Protein AF-A0A7X0JB90-F1 (afdb_monomer)

Nearest PDB structures (foldseek):
  6lk8-assembly1_j  TM=4.774E-01  e=1.608E+00  Xenopus laevis
  6lk8-assembly1_J  TM=4.774E-01  e=1.885E+00  Xenopus laevis
  4fhn-assembly2_C  TM=3.050E-01  e=6.898E-01  Schizosaccharomyces pombe 972h-
  8asv-assembly1_B  TM=4.118E-01  e=3.748E+00  Saccharomyces cerevisiae
  5uzw-assembly1_A  TM=4.034E-01  e=4.393E+00  Gypsophila vaccaria

Sequence (153 aa):
MAACRFALAGLAAGSCSGGPMVSLADGQITVSLNPSLSGNDLLVTVRNEHGSSSGKILLINDHIRSNIYQTPNNQLVVIEQGGGDAFFVLPKNEKPRYLPEKETAERETDSDRWQYLGVVKGDVFHTDIPECIALLGEGSSPYRRQYQKRDFC

pLDDT: mean 80.53, std 18.22, range [31.14, 96.56]

Foldseek 3Di:
DDDDDDDDDDDDPDDDPFFAFDQFPVNFKTWTWDQDPVNQWIWIWIWGPQGIDIDIWGDDDDQFKWWWKAAPQQKIWIATALQTIWIWHDDPPHYIHTDDPVNVVPDPQAQVRIDTQFMDGGRDTDRPDDQAHANQPSPDHSHPGVRYDPHDD

Radius of gyration: 17.82 Å; Cα contacts (8 Å, |Δi|>4): 318; chains: 1; bounding box: 74×32×31 Å

Secondary structure (DSSP, 8-state):
-------PPP-----------EE-TTS--EEEEEE-TTSSEEEEEEEETTEEEEEEEE-SSS---EEEEE-TTSEEEEEEGGG-EEEEE--TTS--EEE-TT-TTTS---GGGPEEEEEEETTEEESSSPP-EE-TTS---SS-GGGEESS--

Mean predicted aligned error: 9.35 Å

Solvent-accessible surface area (backbone atoms only — not comparable to full-atom values): 8994 Å² total; per-residue (Å²): 134,88,84,89,80,87,84,79,83,81,87,83,80,76,88,69,92,67,48,33,76,42,63,46,102,82,66,55,38,34,39,28,59,39,76,33,98,82,71,49,31,35,34,39,34,39,33,40,94,67,35,61,29,64,40,64,24,67,52,80,68,90,64,61,44,33,38,35,32,39,37,90,83,43,27,43,37,40,37,35,43,42,43,31,57,39,40,26,44,56,51,92,90,44,42,36,41,55,49,57,80,91,46,54,93,78,50,86,71,68,40,87,69,40,44,80,62,26,32,35,45,68,70,43,75,37,71,83,56,78,84,56,37,21,22,75,77,61,84,66,40,97,52,53,61,91,39,55,29,66,86,65,113

Organism: NCBI:txid869719

Structure (mmCIF, N/CA/C/O backbone):
data_AF-A0A7X0JB90-F1
#
_entry.id   AF-A0A7X0JB90-F1
#
loop_
_atom_site.group_PDB
_atom_site.id
_atom_site.type_symbol
_atom_site.label_atom_id
_atom_site.label_alt_id
_atom_site.label_comp_id
_atom_site.label_asym_id
_atom_site.label_entity_id
_atom_site.label_seq_id
_atom_site.pdbx_PDB_ins_code
_atom_site.Cartn_x
_atom_site.Cartn_y
_atom_site.Cartn_z
_atom_site.occupancy
_atom_site.B_iso_or_equiv
_atom_site.auth_seq_id
_atom_site.auth_comp_id
_atom_site.auth_asym_id
_atom_site.auth_atom_id
_atom_site.pdbx_PDB_model_num
ATOM 1 N N . MET A 1 1 ? -55.906 -4.114 8.327 1.00 36.06 1 MET A N 1
ATOM 2 C CA . MET A 1 1 ? -55.051 -5.141 7.692 1.00 36.06 1 MET A CA 1
ATOM 3 C C . MET A 1 1 ? -54.210 -4.475 6.625 1.00 36.06 1 MET A C 1
ATOM 5 O O . MET A 1 1 ? -54.654 -3.501 6.036 1.00 36.06 1 MET A O 1
ATOM 9 N N . ALA A 1 2 ? -52.985 -4.965 6.485 1.00 38.56 2 ALA A N 1
ATOM 10 C CA . ALA A 1 2 ? -51.888 -4.412 5.710 1.00 38.56 2 ALA A CA 1
ATOM 11 C C . ALA A 1 2 ? -52.160 -4.274 4.203 1.00 38.56 2 ALA A C 1
ATOM 13 O O . ALA A 1 2 ? -52.838 -5.115 3.624 1.00 38.56 2 ALA A O 1
ATOM 14 N N . ALA A 1 3 ? -51.494 -3.303 3.575 1.00 36.34 3 ALA A N 1
ATOM 15 C CA . ALA A 1 3 ? -50.646 -3.557 2.409 1.00 36.34 3 ALA A CA 1
ATOM 16 C C . ALA A 1 3 ? -49.711 -2.359 2.193 1.00 36.34 3 ALA A C 1
ATOM 18 O O . ALA A 1 3 ? -50.079 -1.327 1.643 1.00 36.34 3 ALA A O 1
ATOM 19 N N . CYS A 1 4 ? -48.484 -2.523 2.672 1.00 34.44 4 CYS A N 1
ATOM 20 C CA . CYS A 1 4 ? -47.335 -1.702 2.341 1.00 34.44 4 CYS A CA 1
ATOM 21 C C . CYS A 1 4 ? -46.779 -2.212 1.003 1.00 34.44 4 CYS A C 1
ATOM 23 O O . CYS A 1 4 ? -46.525 -3.412 0.895 1.00 34.44 4 CYS A O 1
ATOM 25 N N . ARG A 1 5 ? -46.563 -1.350 0.004 1.00 39.53 5 ARG A N 1
ATOM 26 C CA . ARG A 1 5 ? -45.578 -1.612 -1.057 1.00 39.53 5 ARG A CA 1
ATOM 27 C C . ARG A 1 5 ? -44.841 -0.325 -1.397 1.00 39.53 5 ARG A C 1
ATOM 29 O O . ARG A 1 5 ? -45.403 0.623 -1.931 1.00 39.53 5 ARG A O 1
ATOM 36 N N . PHE A 1 6 ? -43.575 -0.342 -1.006 1.00 38.97 6 PHE A N 1
ATOM 37 C CA . PHE A 1 6 ? -42.552 0.649 -1.260 1.00 38.97 6 PHE A CA 1
ATOM 38 C C . PHE A 1 6 ? -42.332 0.821 -2.764 1.00 38.97 6 PHE A C 1
ATOM 40 O O . PHE A 1 6 ? -42.059 -0.149 -3.468 1.00 38.97 6 PHE A O 1
ATOM 47 N N . ALA A 1 7 ? -42.386 2.065 -3.227 1.00 42.03 7 ALA A N 1
ATOM 48 C CA . ALA A 1 7 ? -41.669 2.500 -4.412 1.00 42.03 7 ALA A CA 1
ATOM 49 C C . ALA A 1 7 ? -40.460 3.291 -3.903 1.00 42.03 7 ALA A C 1
ATOM 51 O O . ALA A 1 7 ? -40.616 4.434 -3.479 1.00 42.03 7 ALA A O 1
ATOM 52 N N . LEU A 1 8 ? -39.274 2.676 -3.872 1.00 40.38 8 LEU A N 1
ATOM 53 C CA . LEU A 1 8 ? -38.032 3.436 -3.747 1.00 40.38 8 LEU A CA 1
ATOM 54 C C . LEU A 1 8 ? -37.409 3.556 -5.132 1.00 40.38 8 LEU A C 1
ATOM 56 O O . LEU A 1 8 ? -37.120 2.562 -5.796 1.00 40.38 8 LEU A O 1
ATOM 60 N N . ALA A 1 9 ? -37.290 4.811 -5.546 1.00 44.03 9 ALA A N 1
ATOM 61 C CA . ALA A 1 9 ? -36.736 5.258 -6.802 1.00 44.03 9 ALA A CA 1
ATOM 62 C C . ALA A 1 9 ? -35.301 4.755 -6.999 1.00 44.03 9 ALA A C 1
ATOM 64 O O . ALA A 1 9 ? -34.497 4.703 -6.066 1.00 44.03 9 ALA A O 1
ATOM 65 N N . GLY A 1 10 ? -35.013 4.387 -8.244 1.00 35.34 10 GLY A N 1
ATOM 66 C CA . GLY A 1 10 ? -33.708 3.940 -8.686 1.00 35.34 10 GLY A CA 1
ATOM 67 C C . GLY A 1 10 ? -32.667 5.059 -8.716 1.00 35.34 10 GLY A C 1
ATOM 68 O O . GLY A 1 10 ? -32.958 6.200 -9.061 1.00 35.34 10 GLY A O 1
ATOM 69 N N . LEU A 1 11 ? -31.444 4.648 -8.378 1.00 44.41 11 LEU A N 1
ATOM 70 C CA . LEU A 1 11 ? -30.202 4.905 -9.111 1.00 44.41 11 LEU A CA 1
ATOM 71 C C . LEU A 1 11 ? -29.974 6.330 -9.634 1.00 44.41 11 LEU A C 1
ATOM 73 O O . LEU A 1 11 ? -30.329 6.671 -10.758 1.00 44.41 11 LEU A O 1
ATOM 77 N N . ALA A 1 12 ? -29.189 7.083 -8.868 1.00 37.59 12 ALA A N 1
ATOM 78 C CA . ALA A 1 12 ? -28.271 8.077 -9.411 1.00 37.59 12 ALA A CA 1
ATOM 79 C C . ALA A 1 12 ? -27.003 8.117 -8.542 1.00 37.59 12 ALA A C 1
ATOM 81 O O . ALA A 1 12 ? -26.771 9.058 -7.788 1.00 37.59 12 ALA A O 1
ATOM 82 N N . ALA A 1 13 ? -26.187 7.060 -8.608 1.00 40.31 13 ALA A N 1
ATOM 83 C CA . ALA A 1 13 ? -24.807 7.139 -8.145 1.00 40.31 13 ALA A CA 1
ATOM 84 C C . ALA A 1 13 ? -23.985 7.751 -9.283 1.00 40.31 13 ALA A C 1
ATOM 86 O O . ALA A 1 13 ? -23.753 7.115 -10.312 1.00 40.31 13 ALA A O 1
ATOM 87 N N . GLY A 1 14 ? -23.627 9.023 -9.113 1.00 31.14 14 GLY A N 1
ATOM 88 C CA . GLY A 1 14 ? -22.748 9.746 -10.016 1.00 31.14 14 GLY A CA 1
ATOM 89 C C . GLY A 1 14 ? -21.433 8.996 -10.206 1.00 31.14 14 GLY A C 1
ATOM 90 O O . GLY A 1 14 ? -20.781 8.583 -9.248 1.00 31.14 14 GLY A O 1
ATOM 91 N N . SER A 1 15 ? -21.073 8.831 -11.473 1.00 35.91 15 SER A N 1
ATOM 92 C CA . SER A 1 15 ? -19.791 8.323 -11.936 1.00 35.91 15 SER A CA 1
ATOM 93 C C . SER A 1 15 ? -18.679 9.300 -11.546 1.00 35.91 15 SER A C 1
ATOM 95 O O . SER A 1 15 ? -18.323 10.185 -12.319 1.00 35.91 15 SER A O 1
ATOM 97 N N . CYS A 1 16 ? -18.126 9.150 -10.345 1.00 38.69 16 CYS A N 1
ATOM 98 C CA . CYS A 1 16 ? -16.782 9.628 -10.050 1.00 38.69 16 CYS A CA 1
ATOM 99 C C . CYS A 1 16 ? -15.827 8.502 -10.437 1.00 38.69 16 CYS A C 1
ATOM 101 O O . CYS A 1 16 ? -15.909 7.412 -9.874 1.00 38.69 16 CYS A O 1
ATOM 103 N N . SER A 1 17 ? -14.954 8.765 -11.405 1.00 40.62 17 SER A N 1
ATOM 104 C CA . SER A 1 17 ? -13.828 7.917 -11.793 1.00 40.62 17 SER A CA 1
ATOM 105 C C . SER A 1 17 ? -12.902 7.711 -10.589 1.00 40.62 17 SER A C 1
ATOM 107 O O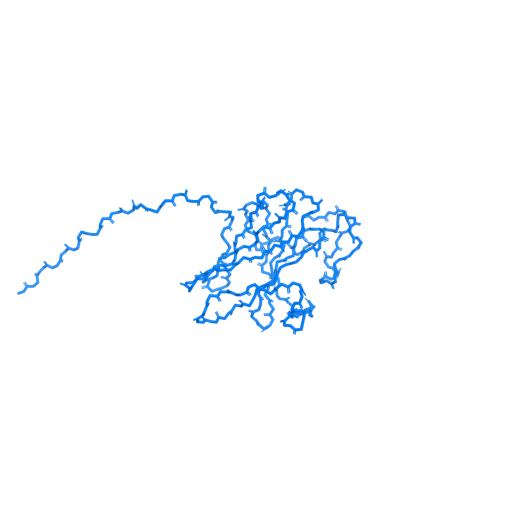 . SER A 1 17 ? -11.959 8.469 -10.377 1.00 40.62 17 SER A O 1
ATOM 109 N N . GLY A 1 18 ? -13.237 6.752 -9.732 1.00 42.84 18 GLY A N 1
ATOM 110 C CA . GLY A 1 18 ? -12.354 6.263 -8.688 1.00 42.84 18 GLY A CA 1
ATOM 111 C C . GLY A 1 18 ? -11.524 5.141 -9.283 1.00 42.84 18 GLY A C 1
ATOM 112 O O . GLY A 1 18 ? -12.102 4.209 -9.838 1.00 42.84 18 GLY A O 1
ATOM 113 N N . GLY A 1 19 ? -10.197 5.241 -9.185 1.00 47.34 19 GLY A N 1
ATOM 114 C CA . GLY A 1 19 ? -9.284 4.143 -9.498 1.00 47.34 19 GLY A CA 1
ATOM 115 C C . GLY A 1 19 ? -9.633 2.848 -8.745 1.00 47.34 19 GLY A C 1
ATOM 116 O O . GLY A 1 19 ? -10.547 2.861 -7.909 1.00 47.34 19 GLY A O 1
ATOM 117 N N . PRO A 1 20 ? -8.907 1.744 -9.003 1.00 55.50 20 PRO A N 1
ATOM 118 C CA . PRO A 1 20 ? -9.226 0.385 -8.546 1.00 55.50 20 PRO A CA 1
ATOM 119 C C . PRO A 1 20 ? -9.770 0.364 -7.128 1.00 55.50 20 PRO A C 1
ATOM 121 O O . PRO A 1 20 ? -9.175 0.980 -6.258 1.00 55.50 20 PRO A O 1
ATOM 124 N N . MET A 1 21 ? -10.876 -0.336 -6.883 1.00 55.53 21 MET A N 1
ATOM 125 C CA . MET A 1 21 ? -11.416 -0.533 -5.539 1.00 55.53 21 MET A CA 1
ATOM 126 C C . MET A 1 21 ? -11.030 -1.924 -5.041 1.00 55.53 21 MET A C 1
ATOM 128 O O . MET A 1 21 ? -11.513 -2.925 -5.562 1.00 55.53 21 MET A O 1
ATOM 132 N N . VAL A 1 22 ? -10.155 -1.988 -4.036 1.00 63.97 22 VAL A N 1
ATOM 133 C CA . VAL A 1 22 ? -9.692 -3.261 -3.459 1.00 63.97 22 VAL A CA 1
ATOM 134 C C . VAL A 1 22 ? -10.407 -3.571 -2.155 1.00 63.97 22 VAL A C 1
ATOM 136 O O . VAL A 1 22 ? -10.115 -2.919 -1.157 1.00 63.97 22 VAL A O 1
ATOM 139 N N . SER A 1 23 ? -11.278 -4.583 -2.150 1.00 61.81 23 SER A N 1
ATOM 140 C CA . SER A 1 23 ? -11.872 -5.137 -0.928 1.00 61.81 23 SER A CA 1
ATOM 141 C C . SER A 1 23 ? -10.880 -6.045 -0.197 1.00 61.81 23 SER A C 1
ATOM 143 O O . SER A 1 23 ? -10.510 -7.097 -0.716 1.00 61.81 23 SER A O 1
ATOM 145 N N . LEU A 1 24 ? -10.448 -5.650 1.003 1.00 67.38 24 LEU A N 1
ATOM 146 C CA . LEU A 1 24 ? -9.623 -6.504 1.875 1.00 67.38 24 LEU A CA 1
ATOM 147 C C . LEU A 1 24 ? -10.461 -7.623 2.514 1.00 67.38 24 LEU A C 1
ATOM 149 O O . LEU A 1 24 ? -11.666 -7.669 2.302 1.00 67.38 24 LEU A O 1
ATOM 153 N N . ALA A 1 25 ? -9.832 -8.543 3.254 1.00 53.09 25 ALA A N 1
ATOM 154 C CA . ALA A 1 25 ? -10.375 -9.850 3.669 1.00 53.09 25 ALA A CA 1
ATOM 155 C C . ALA A 1 25 ? -11.748 -9.860 4.391 1.00 53.09 25 ALA A C 1
ATOM 157 O O . ALA A 1 25 ? -12.338 -10.926 4.554 1.00 53.09 25 ALA A O 1
ATOM 158 N N . ASP A 1 26 ? -12.283 -8.709 4.794 1.00 57.31 26 ASP A N 1
ATOM 159 C CA . ASP A 1 26 ? -13.610 -8.534 5.394 1.00 57.31 26 ASP A CA 1
ATOM 160 C C . ASP A 1 26 ? -14.642 -7.847 4.473 1.00 57.31 26 ASP A C 1
ATOM 162 O O . ASP A 1 26 ? -15.806 -7.707 4.847 1.00 57.31 26 ASP A O 1
ATOM 166 N N . GLY A 1 27 ? -14.239 -7.416 3.276 1.00 61.31 27 GLY A N 1
ATOM 167 C CA . GLY A 1 27 ? -15.057 -6.659 2.329 1.00 61.31 27 GLY A CA 1
ATOM 168 C C . GLY A 1 27 ? -15.328 -5.209 2.739 1.00 61.31 27 GLY A C 1
ATOM 169 O O . GLY A 1 27 ? -16.007 -4.497 2.001 1.00 61.31 27 GLY A O 1
ATOM 170 N N . GLN A 1 28 ? -14.812 -4.755 3.885 1.00 74.00 28 GLN A N 1
ATOM 171 C CA . GLN A 1 28 ? -15.185 -3.474 4.496 1.00 74.00 28 GLN A CA 1
ATOM 172 C C . GLN A 1 28 ? -14.235 -2.338 4.139 1.00 74.00 28 GLN A C 1
ATOM 174 O O . GLN A 1 28 ? -14.598 -1.169 4.266 1.00 74.00 28 GLN A O 1
ATOM 179 N N . ILE A 1 29 ? -13.025 -2.665 3.688 1.00 83.00 29 ILE A N 1
ATOM 180 C CA . ILE A 1 29 ? -12.008 -1.681 3.327 1.00 83.00 29 ILE A CA 1
ATOM 181 C C . ILE A 1 29 ? -11.836 -1.673 1.822 1.00 83.00 29 ILE A C 1
ATOM 183 O O . ILE A 1 29 ? -11.654 -2.722 1.224 1.00 83.00 29 ILE A O 1
ATOM 187 N N . THR A 1 30 ? -11.863 -0.483 1.235 1.00 85.88 30 THR A N 1
ATOM 188 C CA . THR A 1 30 ? -11.568 -0.221 -0.169 1.00 85.88 30 THR A CA 1
ATOM 189 C C . THR A 1 30 ? -10.291 0.601 -0.287 1.00 85.88 30 THR A C 1
ATOM 191 O O . THR A 1 30 ? -10.202 1.679 0.301 1.00 85.88 30 THR A O 1
ATOM 194 N N . VAL A 1 31 ? -9.323 0.134 -1.072 1.00 88.00 31 VAL A N 1
ATOM 195 C CA . VAL A 1 31 ? -8.108 0.895 -1.420 1.00 88.00 31 VAL A CA 1
ATOM 196 C C . VAL A 1 31 ? -8.226 1.382 -2.852 1.00 88.00 31 VAL A C 1
ATOM 198 O O . VAL A 1 31 ? -8.615 0.580 -3.689 1.00 88.00 31 VAL A O 1
ATOM 201 N N . SER A 1 32 ? -7.886 2.644 -3.115 1.00 88.12 32 SER A N 1
ATOM 202 C CA . SER A 1 32 ? -7.804 3.251 -4.446 1.00 88.12 32 SER A CA 1
ATOM 203 C C . SER A 1 32 ? -6.469 3.955 -4.627 1.00 88.12 32 SER A C 1
ATOM 205 O O . SER A 1 32 ? -6.004 4.644 -3.720 1.00 88.12 32 SER A O 1
ATOM 207 N N . LEU A 1 33 ? -5.852 3.776 -5.789 1.00 87.00 33 LEU A N 1
ATOM 208 C CA . LEU A 1 33 ? -4.564 4.361 -6.140 1.00 87.00 33 LEU A CA 1
ATOM 209 C C . LEU A 1 33 ? -4.778 5.211 -7.388 1.00 87.00 33 LEU A C 1
ATOM 211 O O . LEU A 1 33 ? -5.241 4.704 -8.402 1.00 87.00 33 LEU A O 1
ATOM 215 N N . ASN A 1 34 ? -4.510 6.511 -7.288 1.00 85.81 34 ASN A N 1
ATOM 216 C CA . ASN A 1 34 ? -4.710 7.453 -8.386 1.00 85.81 34 ASN A CA 1
ATOM 217 C C . ASN A 1 34 ? -3.477 8.348 -8.515 1.00 85.81 34 ASN A C 1
ATOM 219 O O . ASN A 1 34 ? -2.988 8.830 -7.490 1.00 85.81 34 ASN A O 1
ATOM 223 N N . PRO A 1 35 ? -2.993 8.638 -9.730 1.00 81.81 35 PRO A N 1
ATOM 224 C CA . PRO A 1 35 ? -2.010 9.692 -9.924 1.00 81.81 35 PRO A CA 1
ATOM 225 C C . PRO A 1 35 ? -2.540 11.003 -9.337 1.00 81.81 35 PRO A C 1
ATOM 227 O O . PRO A 1 35 ? -3.703 11.371 -9.525 1.00 81.81 35 PRO A O 1
ATOM 230 N N . SER A 1 36 ? -1.709 11.709 -8.579 1.00 79.88 36 SER A N 1
ATOM 231 C CA . SER A 1 36 ? -2.080 13.018 -8.058 1.00 79.88 36 SER A CA 1
ATOM 232 C C . SER A 1 36 ? -2.031 14.073 -9.168 1.00 79.88 36 SER A C 1
ATOM 234 O O . SER A 1 36 ? -1.390 13.888 -10.200 1.00 79.88 36 SER A O 1
ATOM 236 N N . LEU A 1 37 ? -2.665 15.226 -8.935 1.00 73.25 37 LEU A N 1
ATOM 237 C CA . LEU A 1 37 ? -2.699 16.334 -9.900 1.00 73.25 37 LEU A CA 1
ATOM 238 C C . LEU A 1 37 ? -1.305 16.859 -10.300 1.00 73.25 37 LEU A C 1
ATOM 240 O O . LEU A 1 37 ? -1.190 17.511 -11.332 1.00 73.25 37 LEU A O 1
ATOM 244 N N . SER A 1 38 ? -0.264 16.611 -9.493 1.00 72.62 38 SER A N 1
ATOM 245 C CA . SER A 1 38 ? 1.115 17.005 -9.814 1.00 72.62 38 SER A CA 1
ATOM 246 C C . SER A 1 38 ? 1.814 16.039 -10.776 1.00 72.62 38 SER A C 1
ATOM 248 O O . SER A 1 38 ? 2.870 16.385 -11.292 1.00 72.62 38 SER A O 1
ATOM 250 N N . GLY A 1 39 ? 1.271 14.834 -10.983 1.00 71.50 39 GLY A N 1
ATOM 251 C CA . GLY A 1 39 ? 1.871 13.771 -11.797 1.00 71.50 39 GLY A CA 1
ATOM 252 C C . GLY A 1 39 ? 3.065 13.049 -11.159 1.00 71.50 39 GLY A C 1
ATOM 253 O O . GLY A 1 39 ? 3.430 11.985 -11.635 1.00 71.50 39 GLY A O 1
ATOM 254 N N . ASN A 1 40 ? 3.633 13.579 -10.070 1.00 81.94 40 ASN A N 1
ATOM 255 C CA . ASN A 1 40 ? 4.825 13.015 -9.416 1.00 81.94 40 ASN A CA 1
ATOM 256 C C . ASN A 1 40 ? 4.513 12.239 -8.130 1.00 81.94 40 ASN A C 1
ATOM 258 O O . ASN A 1 40 ? 5.412 11.652 -7.541 1.00 81.94 40 ASN A O 1
ATOM 262 N N . ASP A 1 41 ? 3.254 12.237 -7.686 1.00 86.81 41 ASP A N 1
ATOM 263 C CA . ASP A 1 41 ? 2.834 11.476 -6.508 1.00 86.81 41 ASP A CA 1
ATOM 264 C C . ASP A 1 41 ? 1.679 10.543 -6.858 1.00 86.81 41 ASP A C 1
ATOM 266 O O . ASP A 1 41 ? 0.762 10.937 -7.584 1.00 86.81 41 ASP A O 1
ATOM 270 N N . LEU A 1 42 ? 1.658 9.361 -6.253 1.00 86.62 42 LEU A N 1
ATOM 271 C CA . LEU A 1 42 ? 0.489 8.500 -6.176 1.00 86.62 42 LEU A CA 1
ATOM 272 C C . LEU A 1 42 ? -0.331 8.864 -4.946 1.00 86.62 42 LEU A C 1
ATOM 274 O O . LEU A 1 42 ? 0.153 8.796 -3.817 1.00 86.62 42 LEU A O 1
ATOM 278 N N . LEU A 1 43 ? -1.591 9.217 -5.156 1.00 90.69 43 LEU A N 1
ATOM 279 C CA . LEU A 1 43 ? -2.567 9.367 -4.093 1.00 90.69 43 LEU A CA 1
ATOM 28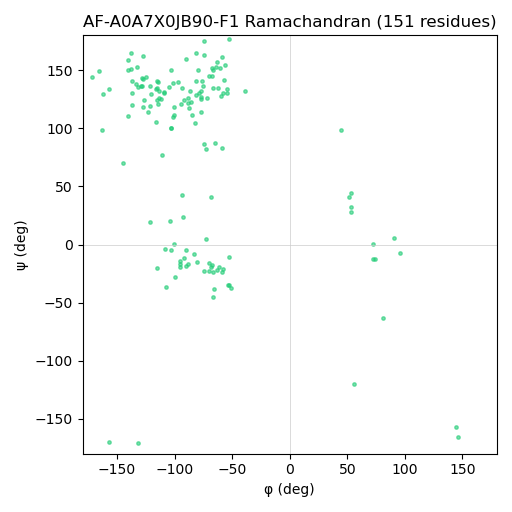0 C C . LEU A 1 43 ? -3.175 7.999 -3.778 1.00 90.69 43 LEU A C 1
ATOM 282 O O . LEU A 1 43 ? -3.939 7.443 -4.567 1.00 90.69 43 LEU A O 1
ATOM 286 N N . VAL A 1 44 ? -2.858 7.482 -2.597 1.00 91.88 44 VAL A N 1
ATOM 287 C CA . VAL A 1 44 ? -3.470 6.273 -2.049 1.00 91.88 44 VAL A CA 1
ATOM 288 C C . VAL A 1 44 ? -4.623 6.696 -1.156 1.00 91.88 44 VAL A C 1
ATOM 290 O O . VAL A 1 44 ? -4.418 7.422 -0.187 1.00 91.88 44 VAL A O 1
ATOM 293 N N . THR A 1 45 ? -5.833 6.246 -1.456 1.00 92.88 45 THR A N 1
ATOM 294 C CA . THR A 1 45 ? -7.034 6.498 -0.660 1.00 92.88 45 THR A CA 1
ATOM 295 C C . THR A 1 45 ? -7.556 5.192 -0.094 1.00 92.88 45 THR A C 1
ATOM 297 O O . THR A 1 45 ? -7.870 4.267 -0.836 1.00 92.88 45 THR A O 1
ATOM 300 N N . VAL A 1 46 ? -7.711 5.141 1.224 1.00 92.25 46 VAL A N 1
ATOM 301 C CA . VAL A 1 46 ? -8.313 4.015 1.937 1.00 92.25 46 VAL A CA 1
ATOM 302 C C . VAL A 1 46 ? -9.669 4.453 2.469 1.00 92.25 46 VAL A C 1
ATOM 304 O O . VAL A 1 46 ? -9.785 5.511 3.090 1.00 92.25 46 VAL A O 1
ATOM 307 N N . ARG A 1 47 ? -10.704 3.653 2.223 1.00 92.44 47 ARG A N 1
ATOM 308 C CA . ARG A 1 47 ? -12.091 3.914 2.617 1.00 92.44 47 ARG A CA 1
ATOM 309 C C . ARG A 1 47 ? -12.667 2.723 3.372 1.00 92.44 47 ARG A C 1
ATOM 311 O O . ARG A 1 47 ? -12.410 1.592 2.993 1.00 92.44 47 ARG A O 1
ATOM 318 N N . ASN A 1 48 ? -13.479 2.991 4.384 1.00 90.56 48 ASN A N 1
ATOM 319 C CA . ASN A 1 48 ? -14.384 2.029 5.009 1.00 90.56 48 ASN A CA 1
ATOM 320 C C . ASN A 1 48 ? -15.790 2.645 5.152 1.00 90.56 48 ASN A C 1
ATOM 322 O O . ASN A 1 48 ? -16.055 3.725 4.615 1.00 90.56 48 ASN A O 1
ATOM 326 N N . GLU A 1 49 ? -16.693 1.982 5.877 1.00 89.38 49 GLU A N 1
ATOM 327 C CA . GLU A 1 49 ? -18.058 2.480 6.110 1.00 89.38 49 GLU A CA 1
ATOM 328 C C . GLU A 1 49 ? -18.122 3.808 6.890 1.00 89.38 49 GLU A C 1
ATOM 330 O O . GLU A 1 49 ? -19.090 4.557 6.767 1.00 89.38 49 GLU A O 1
ATOM 335 N N . HIS A 1 50 ? -17.076 4.142 7.650 1.00 92.94 50 HIS A N 1
ATOM 336 C CA . HIS A 1 50 ? -17.006 5.348 8.477 1.00 92.94 50 HIS A CA 1
ATOM 337 C C . HIS A 1 50 ? -16.373 6.549 7.761 1.00 92.94 50 HIS A C 1
ATOM 339 O O . HIS A 1 50 ? -16.430 7.673 8.266 1.00 92.94 50 HIS A O 1
ATOM 345 N N . GLY A 1 51 ? -15.751 6.345 6.598 1.00 92.94 51 GLY A N 1
ATOM 346 C CA . GLY A 1 51 ? -15.164 7.415 5.796 1.00 92.94 51 GLY A CA 1
ATOM 347 C C . GLY A 1 51 ? -13.886 6.994 5.084 1.00 92.94 51 GLY A C 1
ATOM 348 O O . GLY A 1 51 ? -13.643 5.818 4.836 1.00 92.94 51 GLY A O 1
ATOM 349 N N . SER A 1 52 ? -13.051 7.971 4.728 1.00 94.75 52 SER A N 1
ATOM 350 C CA . SER A 1 52 ? -11.795 7.722 4.018 1.00 94.75 52 SER A CA 1
ATOM 351 C C . SER A 1 52 ? -10.647 8.600 4.500 1.00 94.75 52 SER A C 1
ATOM 353 O O . SER A 1 52 ? -10.860 9.690 5.036 1.00 94.75 52 SER A O 1
ATOM 355 N N . SER A 1 53 ? -9.426 8.144 4.240 1.00 95.81 53 SER A N 1
ATOM 356 C CA . SER A 1 53 ? -8.190 8.905 4.413 1.00 95.81 53 SER A CA 1
ATOM 357 C C . SER A 1 53 ? -7.265 8.670 3.227 1.00 95.81 53 SER A C 1
ATOM 359 O O . SER A 1 53 ? -7.328 7.617 2.593 1.00 95.81 53 SER A O 1
ATOM 361 N N . SER A 1 54 ? -6.429 9.662 2.923 1.00 95.12 54 SER A N 1
ATOM 362 C CA . SER A 1 54 ? -5.515 9.610 1.788 1.00 95.12 54 SER A CA 1
ATOM 363 C C . SER A 1 54 ? -4.088 9.934 2.206 1.00 95.12 54 SER A C 1
ATOM 365 O O . SER A 1 54 ? -3.864 10.814 3.037 1.00 95.12 54 SER A O 1
ATOM 367 N N . GLY A 1 55 ? -3.145 9.238 1.586 1.00 92.06 55 GLY A N 1
ATOM 368 C CA . GLY A 1 55 ? -1.706 9.420 1.712 1.00 92.06 55 GLY A CA 1
ATOM 369 C C . GLY A 1 55 ? -1.068 9.570 0.338 1.00 92.06 55 GLY A C 1
ATOM 370 O O . GLY A 1 55 ? -1.684 9.238 -0.676 1.00 92.06 55 GLY A O 1
ATOM 371 N N . LYS A 1 56 ? 0.155 10.090 0.299 1.00 91.06 56 LYS A N 1
ATOM 372 C CA . LYS A 1 56 ? 0.917 10.254 -0.940 1.00 91.06 56 LYS A CA 1
ATOM 373 C C . LYS A 1 56 ? 2.145 9.359 -0.919 1.00 91.06 56 LYS A C 1
ATOM 375 O O . LYS A 1 56 ? 2.808 9.292 0.110 1.00 91.06 56 LYS A O 1
ATOM 380 N N . ILE A 1 57 ? 2.449 8.746 -2.055 1.00 88.00 57 ILE A N 1
ATOM 381 C CA . ILE A 1 57 ? 3.712 8.053 -2.316 1.00 88.00 57 ILE A CA 1
ATOM 382 C C . ILE A 1 57 ? 4.410 8.790 -3.456 1.00 88.00 57 ILE A C 1
ATOM 384 O O . ILE A 1 57 ? 3.753 9.128 -4.439 1.00 88.00 57 ILE A O 1
ATOM 388 N N . LEU A 1 58 ? 5.707 9.063 -3.322 1.00 82.62 58 LEU A N 1
ATOM 389 C CA . LEU A 1 58 ? 6.497 9.640 -4.409 1.00 82.62 58 LEU A CA 1
ATOM 390 C C . LEU A 1 58 ? 6.617 8.627 -5.546 1.00 82.62 58 LEU A C 1
ATOM 392 O O . LEU A 1 58 ? 6.915 7.461 -5.298 1.00 82.62 58 LEU A O 1
ATOM 396 N N . LEU A 1 59 ? 6.420 9.092 -6.774 1.00 78.00 59 LEU A N 1
ATOM 397 C CA . LEU A 1 59 ? 6.577 8.273 -7.960 1.00 78.00 59 LEU A CA 1
ATOM 398 C C . LEU A 1 59 ? 7.917 8.455 -8.597 1.00 78.00 59 LEU A C 1
ATOM 400 O O . LEU A 1 59 ? 8.412 9.570 -8.758 1.00 78.00 59 LEU A O 1
ATOM 404 N N . ILE A 1 60 ? 8.435 7.325 -9.041 1.00 71.75 60 ILE A N 1
ATOM 405 C CA . ILE A 1 60 ? 9.715 7.289 -9.718 1.00 71.75 60 ILE A CA 1
ATOM 406 C C . ILE A 1 60 ? 9.529 6.850 -11.170 1.00 71.75 60 ILE A C 1
ATOM 408 O O . ILE A 1 60 ? 10.363 7.216 -11.985 1.00 71.75 60 ILE A O 1
ATOM 412 N N . ASN A 1 61 ? 8.409 6.187 -11.522 1.00 67.94 61 ASN A N 1
ATOM 413 C CA . ASN A 1 61 ? 8.026 5.797 -12.891 1.00 67.94 61 ASN A CA 1
ATOM 414 C C . ASN A 1 61 ? 6.492 5.570 -13.042 1.00 67.94 61 ASN A C 1
ATOM 416 O O . ASN A 1 61 ? 5.713 5.879 -12.142 1.00 67.94 61 ASN A O 1
ATOM 420 N N . ASP A 1 62 ? 6.067 5.011 -14.185 1.00 63.75 62 ASP A N 1
ATOM 421 C CA . ASP A 1 62 ? 4.686 4.911 -14.705 1.00 63.75 62 ASP A CA 1
ATOM 422 C C . ASP A 1 62 ? 3.696 3.983 -13.943 1.00 63.75 62 ASP A C 1
ATOM 424 O O . ASP A 1 62 ? 2.880 3.300 -14.562 1.00 63.75 62 ASP A O 1
ATOM 428 N N . HIS A 1 63 ? 3.696 3.960 -12.604 1.00 64.62 63 HIS A N 1
ATOM 429 C CA . HIS A 1 63 ? 2.621 3.360 -11.782 1.00 64.62 63 HIS A CA 1
ATOM 430 C C . HIS A 1 63 ? 2.233 1.908 -12.096 1.00 64.62 63 HIS A C 1
ATOM 432 O O . HIS A 1 63 ? 1.071 1.509 -11.968 1.00 64.62 63 HIS A O 1
ATOM 438 N N . ILE A 1 64 ? 3.172 1.076 -12.532 1.00 72.62 64 ILE A N 1
ATOM 439 C CA . ILE A 1 64 ? 2.769 -0.217 -13.090 1.00 72.62 64 ILE A CA 1
ATOM 440 C C . ILE A 1 64 ? 2.336 -1.173 -11.974 1.00 72.62 64 ILE A C 1
ATOM 442 O O . ILE A 1 64 ? 1.581 -2.107 -12.241 1.00 72.62 64 ILE A O 1
ATOM 446 N N . ARG A 1 65 ? 2.780 -0.967 -10.725 1.00 88.19 65 ARG A N 1
ATOM 447 C CA . ARG A 1 65 ? 2.594 -1.959 -9.667 1.00 88.19 65 ARG A CA 1
ATOM 448 C C . ARG A 1 65 ? 2.645 -1.365 -8.255 1.00 88.19 65 ARG A C 1
ATOM 450 O O . ARG A 1 65 ? 3.583 -0.662 -7.902 1.00 88.19 65 ARG A O 1
ATOM 457 N N . SER A 1 66 ? 1.699 -1.730 -7.397 1.00 91.06 66 SER A N 1
ATOM 458 C CA . SER A 1 66 ? 1.754 -1.427 -5.961 1.00 91.06 66 SER A CA 1
ATOM 459 C C . SER A 1 66 ? 1.318 -2.632 -5.138 1.00 91.06 66 SER A C 1
ATOM 461 O O . SER A 1 66 ? 0.203 -3.128 -5.286 1.00 91.06 66 SER A O 1
ATOM 463 N N . ASN A 1 67 ? 2.199 -3.126 -4.275 1.00 93.88 67 ASN A N 1
ATOM 464 C CA . ASN A 1 67 ? 1.898 -4.236 -3.380 1.00 93.88 67 ASN A CA 1
ATOM 465 C C . ASN A 1 67 ? 1.145 -3.731 -2.151 1.00 93.88 67 ASN A C 1
ATOM 467 O O . ASN A 1 67 ? 1.471 -2.676 -1.605 1.00 93.88 67 ASN A O 1
ATOM 471 N N . ILE A 1 68 ? 0.167 -4.510 -1.702 1.00 94.31 68 ILE A N 1
ATOM 472 C CA . ILE A 1 68 ? -0.662 -4.194 -0.543 1.00 94.31 68 ILE A CA 1
ATOM 473 C C . ILE A 1 68 ? -0.408 -5.235 0.543 1.00 94.31 68 ILE A C 1
ATOM 475 O O . ILE A 1 68 ? -0.396 -6.443 0.286 1.00 94.31 68 ILE A O 1
ATOM 479 N N . TYR A 1 69 ? -0.239 -4.753 1.768 1.00 95.19 69 TYR A N 1
ATOM 480 C CA . TYR A 1 69 ? 0.051 -5.562 2.938 1.00 95.19 69 TYR A CA 1
ATOM 481 C C . TYR A 1 69 ? -0.843 -5.186 4.109 1.00 95.19 69 TYR A C 1
ATOM 483 O O . TYR A 1 69 ? -1.238 -4.030 4.257 1.00 95.19 69 TYR A O 1
ATOM 491 N N . GLN A 1 70 ? -1.086 -6.155 4.985 1.00 93.88 70 GLN A N 1
ATOM 492 C CA . GLN A 1 70 ? -1.674 -5.930 6.297 1.00 93.88 70 GLN A CA 1
ATOM 493 C C . GLN A 1 70 ? -0.650 -6.250 7.379 1.00 93.88 70 GLN A C 1
ATOM 495 O O . GLN A 1 70 ? -0.004 -7.300 7.357 1.00 93.88 70 GLN A O 1
ATOM 500 N N . THR A 1 71 ? -0.499 -5.348 8.339 1.00 94.81 71 THR A N 1
ATOM 501 C CA . THR A 1 71 ? 0.375 -5.566 9.492 1.00 94.81 71 THR A CA 1
ATOM 502 C C . THR A 1 71 ? -0.393 -6.234 10.639 1.00 94.81 71 THR A C 1
ATOM 504 O O . THR A 1 71 ? -1.621 -6.112 10.712 1.00 94.81 71 THR A O 1
ATOM 507 N N . PRO A 1 72 ? 0.300 -6.885 11.594 1.00 92.75 72 PRO A N 1
ATOM 508 C CA . PRO A 1 72 ? -0.338 -7.459 12.784 1.00 92.75 72 PRO A CA 1
ATOM 509 C C . PRO A 1 72 ? -1.101 -6.439 13.643 1.00 92.75 72 PRO A C 1
ATOM 511 O O . PRO A 1 72 ? -2.024 -6.807 14.364 1.00 92.75 72 PRO A O 1
ATOM 514 N N . ASN A 1 73 ? -0.732 -5.159 13.548 1.00 92.88 73 ASN A N 1
ATOM 515 C CA . ASN A 1 73 ? -1.342 -4.056 14.290 1.00 92.88 73 ASN A CA 1
ATOM 516 C C . ASN A 1 73 ? -2.476 -3.369 13.507 1.00 92.88 73 ASN A C 1
ATOM 518 O O . ASN A 1 73 ? -2.784 -2.205 13.758 1.00 92.88 73 ASN A O 1
ATOM 522 N N . ASN A 1 74 ? -3.098 -4.076 12.555 1.00 91.50 74 ASN A N 1
ATOM 523 C CA . ASN A 1 74 ? -4.170 -3.561 11.698 1.00 91.50 74 ASN A CA 1
ATOM 524 C C . ASN A 1 74 ? -3.791 -2.259 10.984 1.00 91.50 74 ASN A C 1
ATOM 526 O O . ASN A 1 74 ? -4.579 -1.314 10.913 1.00 91.50 74 ASN A O 1
ATOM 530 N N . GLN A 1 75 ? -2.575 -2.209 10.443 1.00 94.75 75 GLN A N 1
ATOM 531 C CA . GLN A 1 75 ? -2.198 -1.165 9.500 1.00 94.75 75 GLN A CA 1
ATOM 532 C C . GLN A 1 75 ? -2.244 -1.725 8.083 1.00 94.75 75 GLN A C 1
ATOM 534 O O . GLN A 1 75 ? -1.823 -2.856 7.839 1.00 94.75 75 GLN A O 1
ATOM 539 N N . LEU A 1 76 ? -2.759 -0.932 7.152 1.00 94.56 76 LEU A N 1
ATOM 540 C CA . LEU A 1 76 ? -2.582 -1.165 5.732 1.00 94.56 76 LEU A CA 1
ATOM 541 C C . LEU A 1 76 ? -1.279 -0.512 5.29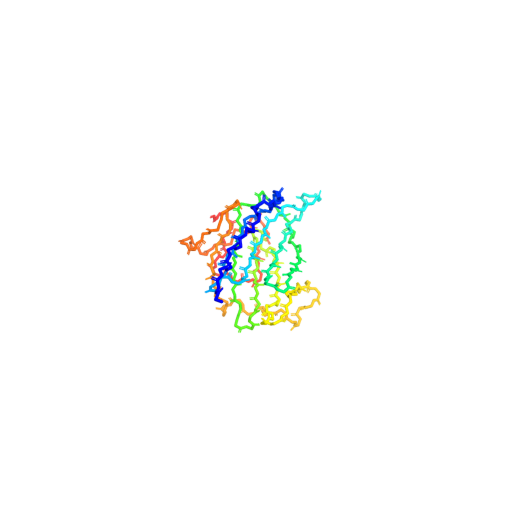6 1.00 94.56 76 LEU A C 1
ATOM 543 O O . LEU A 1 76 ? -1.060 0.668 5.582 1.00 94.56 76 LEU A O 1
ATOM 547 N N . VAL A 1 77 ? -0.463 -1.250 4.559 1.00 95.62 77 VAL A N 1
ATOM 548 C CA . VAL A 1 77 ? 0.741 -0.714 3.932 1.00 95.62 77 VAL A CA 1
ATOM 549 C C . VAL A 1 77 ? 0.635 -0.903 2.431 1.00 95.62 77 VAL A C 1
ATOM 551 O O . VAL A 1 77 ? 0.344 -1.998 1.953 1.00 95.62 77 VAL A O 1
ATOM 554 N N . VAL A 1 78 ? 0.875 0.170 1.690 1.00 94.50 78 VAL A N 1
ATOM 555 C CA . VAL A 1 78 ? 1.023 0.138 0.237 1.00 94.50 78 VAL A CA 1
ATOM 556 C C . VAL A 1 78 ? 2.472 0.450 -0.081 1.00 94.50 78 VAL A C 1
ATOM 558 O O . VAL A 1 78 ? 2.969 1.480 0.364 1.00 94.50 78 VAL A O 1
ATOM 561 N N . ILE A 1 79 ? 3.134 -0.430 -0.831 1.00 93.50 79 ILE A N 1
ATOM 562 C CA . ILE A 1 79 ? 4.485 -0.205 -1.353 1.00 93.50 79 ILE A CA 1
ATOM 563 C C . ILE A 1 79 ? 4.414 -0.135 -2.874 1.00 93.50 79 ILE A C 1
ATOM 565 O O . ILE A 1 79 ? 3.985 -1.088 -3.527 1.00 93.50 79 ILE A O 1
ATOM 569 N N . GLU A 1 80 ? 4.844 0.991 -3.425 1.00 90.62 80 GLU A N 1
ATOM 570 C CA . GLU A 1 80 ? 4.977 1.229 -4.863 1.00 90.62 80 GLU A CA 1
ATOM 571 C C . GLU A 1 80 ? 6.290 0.622 -5.392 1.00 90.62 80 GLU A C 1
ATOM 573 O O . GLU A 1 80 ? 7.198 0.281 -4.622 1.00 90.62 80 GLU A O 1
ATOM 578 N N . GLN A 1 81 ? 6.422 0.476 -6.713 1.00 87.25 81 GLN A N 1
ATOM 579 C CA . GLN A 1 81 ? 7.752 0.305 -7.301 1.00 87.25 81 GLN A CA 1
ATOM 580 C C . GLN A 1 81 ? 8.637 1.517 -6.945 1.00 87.25 81 GLN A C 1
ATOM 582 O O . GLN A 1 81 ? 8.183 2.525 -6.425 1.00 87.25 81 GLN A O 1
ATOM 587 N N . GLY A 1 82 ? 9.954 1.382 -7.047 1.00 85.75 82 GLY A N 1
ATOM 588 C CA . GLY A 1 82 ? 10.884 2.366 -6.479 1.00 85.75 82 GLY A CA 1
ATOM 589 C C . GLY A 1 82 ? 10.967 2.322 -4.946 1.00 85.75 82 GLY A C 1
ATOM 590 O O . GLY A 1 82 ? 11.918 2.830 -4.369 1.00 85.75 82 GLY A O 1
ATOM 591 N N . GLY A 1 83 ? 10.047 1.626 -4.267 1.00 86.56 83 GLY A N 1
ATOM 592 C CA . GLY A 1 83 ? 10.137 1.349 -2.835 1.00 86.56 83 GL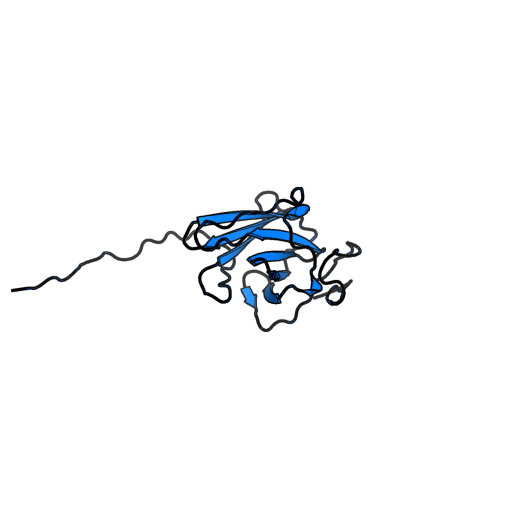Y A CA 1
ATOM 593 C C . GLY A 1 83 ? 9.478 2.384 -1.927 1.00 86.56 83 GLY A C 1
ATOM 594 O O . GLY A 1 83 ? 9.590 2.233 -0.708 1.00 86.56 83 GLY A O 1
ATOM 595 N N . GLY A 1 84 ? 8.791 3.379 -2.497 1.00 89.50 84 GLY A N 1
ATOM 596 C CA . GLY A 1 84 ? 7.984 4.342 -1.753 1.00 89.50 84 GLY A CA 1
ATOM 597 C C . GLY A 1 84 ? 6.775 3.685 -1.085 1.00 89.50 84 GLY A C 1
ATOM 598 O O . GLY A 1 84 ? 6.240 2.688 -1.575 1.00 89.50 84 GLY A O 1
ATOM 599 N N . ASP A 1 85 ? 6.338 4.242 0.043 1.00 92.88 85 ASP A N 1
ATOM 600 C CA . ASP A 1 85 ? 5.351 3.599 0.903 1.00 92.88 85 ASP A CA 1
ATOM 601 C C . ASP A 1 85 ? 4.308 4.554 1.502 1.00 92.88 85 ASP A C 1
ATOM 603 O O . ASP A 1 85 ? 4.580 5.714 1.809 1.00 92.88 85 ASP A O 1
ATOM 607 N N . ALA A 1 86 ? 3.106 4.031 1.744 1.00 94.50 86 ALA A N 1
ATOM 608 C CA . ALA A 1 86 ? 2.062 4.700 2.515 1.00 94.50 86 ALA A CA 1
ATOM 609 C C . ALA A 1 86 ? 1.467 3.755 3.559 1.00 94.50 86 ALA A C 1
ATOM 611 O O . ALA A 1 86 ? 1.142 2.606 3.261 1.00 94.50 86 ALA A O 1
ATOM 612 N N . PHE A 1 87 ? 1.293 4.268 4.777 1.00 96.25 87 PHE A N 1
ATOM 613 C CA . PHE A 1 87 ? 0.759 3.527 5.915 1.00 96.25 87 PHE A CA 1
ATOM 614 C C . PHE A 1 87 ? -0.580 4.112 6.353 1.00 96.25 87 PHE A C 1
ATOM 616 O O . PHE A 1 87 ? -0.752 5.330 6.404 1.00 96.25 87 PHE A O 1
ATOM 623 N N . PHE A 1 88 ? -1.518 3.245 6.722 1.00 96.19 88 PHE A N 1
ATOM 624 C CA . PHE A 1 88 ? -2.819 3.642 7.247 1.00 96.19 88 PHE A CA 1
ATOM 625 C C . PHE A 1 88 ? -3.189 2.777 8.439 1.00 96.19 88 PHE A C 1
ATOM 627 O O . PHE A 1 88 ? -3.175 1.558 8.333 1.00 96.19 88 PHE A O 1
ATOM 634 N N . VAL A 1 89 ? -3.596 3.382 9.550 1.00 95.25 89 VAL A N 1
ATOM 635 C CA . VAL A 1 89 ? -4.261 2.647 10.633 1.00 95.25 89 VAL A CA 1
ATOM 636 C C . VAL A 1 89 ? -5.693 2.344 10.210 1.00 95.25 89 VAL A C 1
ATOM 638 O O . VAL A 1 89 ? -6.386 3.221 9.681 1.00 95.25 89 VAL A O 1
ATOM 641 N N . LEU A 1 90 ? -6.134 1.115 10.476 1.00 91.81 90 LEU A N 1
ATOM 642 C CA . LEU A 1 90 ? -7.482 0.626 10.202 1.00 91.81 90 LEU A CA 1
ATOM 643 C C . LEU A 1 90 ? -8.238 0.401 11.525 1.00 91.81 90 LEU A C 1
ATOM 645 O O . LEU A 1 90 ? -8.347 -0.733 12.000 1.00 91.81 90 LEU A O 1
ATOM 649 N N . PRO A 1 91 ? -8.731 1.470 12.175 1.00 90.19 91 PRO A N 1
ATOM 650 C CA . PRO A 1 91 ? -9.551 1.330 13.369 1.00 90.19 91 PRO A CA 1
ATOM 651 C C . PRO A 1 91 ? -10.903 0.692 13.019 1.00 90.19 91 PRO A C 1
ATOM 653 O O . PRO A 1 91 ? -11.477 0.953 11.965 1.00 90.19 91 PRO A O 1
ATOM 656 N N . LYS A 1 92 ? -11.432 -0.128 13.933 1.00 86.69 92 LYS A N 1
ATOM 657 C CA . LYS A 1 92 ? -12.650 -0.919 13.691 1.00 86.69 92 LYS A CA 1
ATOM 658 C C . LYS A 1 92 ? -13.916 -0.073 13.515 1.00 86.69 92 LYS A C 1
ATOM 660 O O . LYS A 1 92 ? -14.753 -0.428 12.705 1.00 86.69 92 LYS A O 1
ATOM 665 N N . ASN A 1 93 ? -14.054 1.009 14.284 1.00 89.75 93 ASN A N 1
ATOM 666 C CA . ASN A 1 93 ? -15.289 1.804 14.365 1.00 89.75 93 ASN A CA 1
ATOM 667 C C . ASN A 1 93 ? -15.073 3.276 13.975 1.00 89.75 93 ASN A C 1
ATOM 669 O O . ASN A 1 93 ? -15.825 4.159 14.384 1.00 89.75 93 ASN A O 1
ATOM 673 N N . GLU A 1 94 ? -13.989 3.562 13.258 1.00 92.31 94 GLU A N 1
ATOM 674 C CA . GLU A 1 94 ? -13.618 4.915 12.855 1.00 92.31 94 GLU A CA 1
ATOM 675 C C . GLU A 1 94 ? -13.126 4.901 11.410 1.00 92.31 94 GLU A C 1
ATOM 677 O O . GLU A 1 94 ? -12.832 3.849 10.837 1.00 92.31 94 GLU A O 1
ATOM 682 N N . LYS A 1 95 ? -13.037 6.079 10.791 1.00 93.38 95 LYS A N 1
ATOM 683 C CA . LYS A 1 95 ? -12.438 6.189 9.459 1.00 93.38 95 LYS A CA 1
ATOM 684 C C . LYS A 1 95 ? -10.946 5.809 9.509 1.00 93.38 95 LYS A C 1
ATOM 686 O O . LYS A 1 95 ? -10.305 6.037 10.538 1.00 93.38 95 LYS A O 1
ATOM 691 N N . PRO A 1 96 ? -10.361 5.315 8.402 1.00 95.06 96 PRO A N 1
ATOM 692 C CA . PRO A 1 96 ? -8.927 5.067 8.325 1.00 95.06 96 PRO A CA 1
ATOM 693 C C . PRO A 1 96 ? -8.133 6.336 8.636 1.00 95.06 96 PRO A C 1
ATOM 695 O O . PRO A 1 96 ? -8.615 7.450 8.405 1.00 95.06 96 PRO A O 1
ATOM 698 N N . ARG A 1 97 ? -6.899 6.183 9.112 1.00 95.81 97 ARG A N 1
ATOM 699 C CA . ARG A 1 97 ? -5.993 7.311 9.367 1.00 95.81 97 ARG A CA 1
ATOM 700 C C . ARG A 1 97 ? -4.660 7.083 8.676 1.00 95.81 97 ARG A C 1
ATOM 702 O O . ARG A 1 97 ? -3.965 6.129 9.002 1.00 95.81 97 ARG A O 1
ATOM 709 N N . TYR A 1 98 ? -4.305 7.966 7.747 1.00 96.56 98 TYR A N 1
ATOM 710 C CA . TYR A 1 98 ? -2.972 8.006 7.154 1.00 96.56 98 TYR A CA 1
ATOM 711 C C . TYR A 1 98 ? -1.905 8.309 8.215 1.00 96.56 98 TYR A C 1
ATOM 713 O O . TYR A 1 98 ? -2.081 9.227 9.018 1.00 96.56 98 TYR A O 1
ATOM 721 N N . LEU A 1 99 ? -0.812 7.548 8.183 1.00 95.25 99 LEU A N 1
ATOM 722 C CA . LEU A 1 99 ? 0.389 7.756 8.985 1.00 95.25 99 LEU A CA 1
ATOM 723 C C . LEU A 1 99 ? 1.477 8.370 8.093 1.00 95.25 99 LEU A C 1
ATOM 725 O O . LEU A 1 99 ? 2.105 7.642 7.315 1.00 95.25 99 LEU A O 1
ATOM 729 N N . PRO A 1 100 ? 1.701 9.694 8.156 1.00 91.06 100 PRO A N 1
ATOM 730 C CA . PRO A 1 100 ? 2.764 10.328 7.394 1.00 91.06 100 PRO A CA 1
ATOM 731 C C . PRO A 1 100 ? 4.135 9.816 7.841 1.00 91.06 100 PRO A C 1
ATOM 733 O O . PRO A 1 100 ? 4.318 9.399 8.980 1.00 91.06 100 PRO A O 1
ATOM 736 N N . GLU A 1 101 ? 5.130 9.927 6.963 1.00 85.81 101 GLU A N 1
ATOM 737 C CA . GLU A 1 101 ? 6.493 9.443 7.218 1.00 85.81 101 GLU A CA 1
ATOM 738 C C . GLU A 1 101 ? 7.091 9.973 8.533 1.00 85.81 101 GLU A C 1
ATOM 740 O O . GLU A 1 101 ? 7.761 9.237 9.245 1.00 85.81 101 GLU A O 1
ATOM 745 N N . LYS A 1 102 ? 6.767 11.215 8.915 1.00 86.19 102 LYS A N 1
ATOM 746 C CA . LYS A 1 102 ? 7.193 11.831 10.185 1.00 86.19 102 LYS A CA 1
ATOM 747 C C . LYS A 1 102 ? 6.688 11.115 11.451 1.00 86.19 102 LYS A C 1
ATOM 749 O O . LYS A 1 102 ? 7.244 11.335 12.520 1.00 86.19 102 LYS A O 1
ATOM 754 N N . GLU A 1 103 ? 5.644 10.293 11.356 1.00 88.12 103 GLU A N 1
ATOM 755 C CA . GLU A 1 103 ? 5.065 9.515 12.464 1.00 88.12 103 GLU A CA 1
ATOM 756 C C . GLU A 1 103 ? 5.679 8.103 12.527 1.00 88.12 103 GLU A C 1
ATOM 758 O O . GLU A 1 103 ? 4.988 7.107 12.729 1.00 88.12 103 GLU A O 1
ATOM 763 N N . THR A 1 104 ? 7.003 7.996 12.355 1.00 82.12 104 THR A N 1
ATOM 764 C CA . THR A 1 104 ? 7.732 6.714 12.283 1.00 82.12 104 THR A CA 1
ATOM 765 C C . THR A 1 104 ? 7.484 5.788 13.470 1.00 82.12 104 THR A C 1
ATOM 767 O O . THR A 1 104 ? 7.418 4.579 13.279 1.00 82.12 104 THR A O 1
ATOM 770 N N . ALA A 1 105 ? 7.313 6.332 14.679 1.00 87.25 105 ALA A N 1
ATOM 771 C CA . ALA A 1 105 ? 7.070 5.547 15.889 1.00 87.25 105 ALA A CA 1
ATOM 772 C C . ALA A 1 105 ? 5.714 4.815 15.890 1.00 87.25 105 ALA A C 1
ATOM 774 O O . ALA A 1 105 ? 5.565 3.822 16.595 1.00 87.25 105 ALA A O 1
ATOM 775 N N . GLU A 1 106 ? 4.734 5.293 15.115 1.00 90.62 106 GLU A N 1
ATOM 776 C CA . GLU A 1 106 ? 3.427 4.639 14.977 1.00 90.62 106 GLU A CA 1
ATOM 777 C C . GLU A 1 106 ? 3.397 3.627 13.826 1.00 90.62 106 GLU A C 1
ATOM 779 O O . GLU A 1 106 ? 2.517 2.768 13.794 1.00 90.62 106 GLU A O 1
ATOM 784 N N . ARG A 1 107 ? 4.335 3.708 12.876 1.00 94.00 107 ARG A N 1
ATOM 785 C CA . ARG A 1 107 ? 4.391 2.816 11.710 1.00 94.00 107 ARG A CA 1
ATOM 786 C C . ARG A 1 107 ? 4.964 1.458 12.118 1.00 94.00 107 ARG A C 1
ATOM 788 O O . ARG A 1 107 ? 6.078 1.370 12.630 1.00 94.00 107 ARG A O 1
ATOM 795 N N . GLU A 1 108 ? 4.235 0.380 11.840 1.00 93.88 108 GLU A N 1
ATOM 796 C CA . GLU A 1 108 ? 4.723 -0.985 12.077 1.00 93.88 108 GLU A CA 1
ATOM 797 C C . GLU A 1 108 ? 5.758 -1.361 11.008 1.00 93.88 108 GLU A C 1
ATOM 799 O O . GLU A 1 108 ? 5.404 -1.932 9.985 1.00 93.88 108 GLU A O 1
ATOM 804 N N . THR A 1 109 ? 7.030 -1.025 11.217 1.00 94.12 109 THR A N 1
ATOM 805 C CA . THR A 1 109 ? 8.090 -1.149 10.196 1.00 94.12 109 THR A CA 1
ATOM 806 C C . THR A 1 109 ? 8.720 -2.543 10.076 1.00 94.12 109 THR A C 1
ATOM 808 O O . THR A 1 109 ? 9.468 -2.788 9.127 1.00 94.12 109 THR A O 1
ATOM 811 N N . ASP A 1 110 ? 8.404 -3.476 10.985 1.00 95.31 110 ASP A N 1
ATOM 812 C CA . ASP A 1 110 ? 8.868 -4.871 10.930 1.00 95.31 110 ASP A CA 1
ATOM 813 C C . ASP A 1 110 ? 8.152 -5.657 9.821 1.00 95.31 110 ASP A C 1
ATOM 815 O O . ASP A 1 110 ? 7.154 -6.357 10.025 1.00 95.31 110 ASP A O 1
ATOM 819 N N . SER A 1 111 ? 8.670 -5.492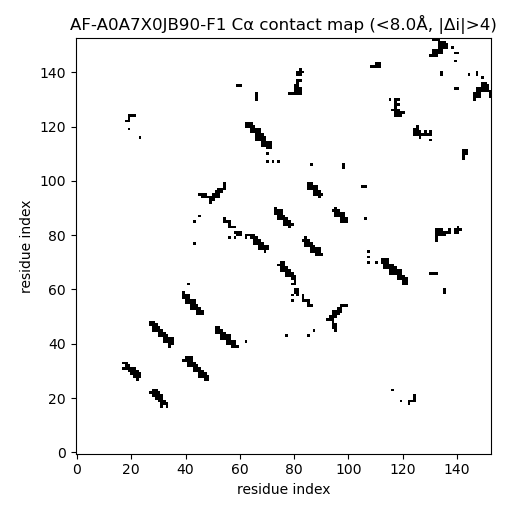 8.6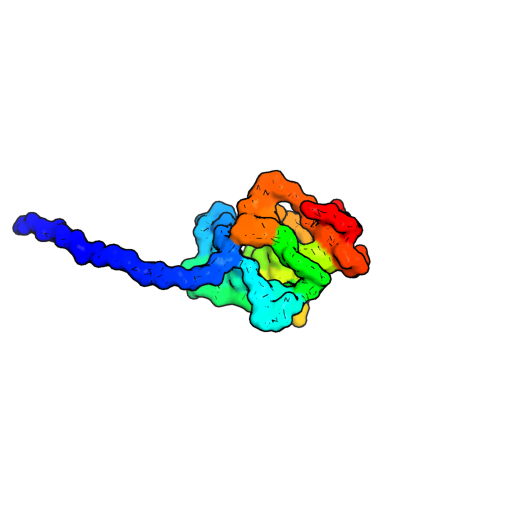06 1.00 95.75 111 SER A N 1
ATOM 820 C CA . SER A 1 111 ? 8.013 -5.961 7.391 1.00 95.75 111 SER A CA 1
ATOM 821 C C . SER A 1 111 ? 7.973 -7.470 7.204 1.00 95.75 111 SER A C 1
ATOM 823 O O . SER A 1 111 ? 7.168 -7.962 6.412 1.00 95.75 111 SER A O 1
ATOM 825 N N . ASP A 1 112 ? 8.780 -8.229 7.939 1.00 94.94 112 ASP A N 1
ATOM 826 C CA . ASP A 1 112 ? 8.796 -9.690 7.827 1.00 94.94 112 ASP A CA 1
ATOM 827 C C . ASP A 1 112 ? 7.513 -10.311 8.396 1.00 94.94 112 ASP A C 1
ATOM 829 O O . ASP A 1 112 ? 7.091 -11.387 7.970 1.00 94.94 112 ASP A O 1
ATOM 833 N N . ARG A 1 113 ? 6.833 -9.589 9.294 1.00 95.50 113 ARG A N 1
ATOM 834 C CA . ARG A 1 113 ? 5.572 -10.005 9.924 1.00 95.50 113 ARG A CA 1
ATOM 835 C C . ARG A 1 113 ? 4.327 -9.579 9.156 1.00 95.50 113 ARG A C 1
ATOM 837 O O . ARG A 1 113 ? 3.216 -9.901 9.574 1.00 95.50 113 ARG A O 1
ATOM 844 N N . TRP A 1 114 ? 4.483 -8.817 8.079 1.00 96.1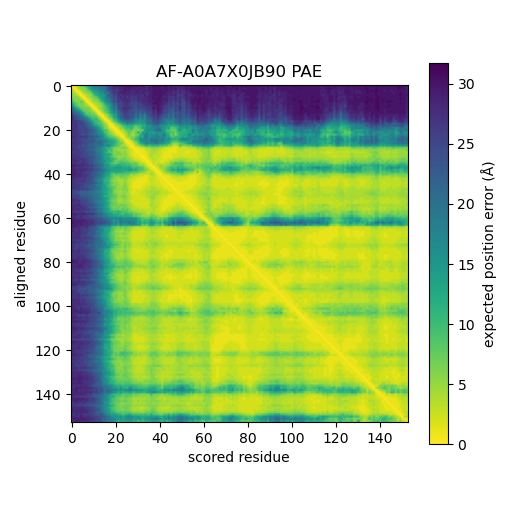2 114 TRP A N 1
ATOM 845 C CA . TRP A 1 114 ? 3.345 -8.353 7.301 1.00 96.12 114 TRP A CA 1
ATOM 846 C C . TRP A 1 114 ? 2.776 -9.473 6.434 1.00 96.12 114 TRP A C 1
ATOM 848 O O . TRP A 1 114 ? 3.509 -10.251 5.816 1.00 96.12 114 TRP A O 1
ATOM 858 N N . GLN A 1 115 ? 1.452 -9.508 6.345 1.00 94.81 115 GLN A N 1
ATOM 859 C CA . GLN A 1 115 ? 0.733 -10.373 5.430 1.00 94.81 115 GLN A CA 1
ATOM 860 C C . GLN A 1 115 ? 0.624 -9.688 4.071 1.00 94.81 115 GLN A C 1
ATOM 862 O O . GLN A 1 115 ? 0.066 -8.598 3.962 1.00 94.81 115 GLN A O 1
ATOM 867 N N . TYR A 1 116 ? 1.124 -10.344 3.028 1.00 94.56 116 TYR A N 1
ATOM 868 C CA . TYR A 1 116 ? 0.883 -9.920 1.656 1.00 94.56 116 TYR A CA 1
ATOM 869 C C . TYR A 1 116 ? -0.572 -10.202 1.272 1.00 94.56 116 TYR A C 1
ATOM 871 O O . TYR A 1 116 ? -1.046 -11.328 1.424 1.00 94.56 116 TYR A O 1
ATOM 879 N N . LEU A 1 117 ? -1.280 -9.175 0.801 1.00 92.19 117 LEU A N 1
ATOM 880 C CA . LEU A 1 117 ? -2.689 -9.281 0.410 1.00 92.19 117 LEU A CA 1
ATOM 881 C C . LEU A 1 117 ? -2.852 -9.416 -1.103 1.00 92.19 117 LEU A C 1
ATOM 883 O O . LEU A 1 117 ? -3.836 -9.986 -1.567 1.00 92.19 117 LEU A O 1
ATOM 887 N N . GLY A 1 118 ? -1.902 -8.878 -1.864 1.00 92.31 118 GLY A N 1
ATOM 888 C CA . GLY A 1 118 ? -1.942 -8.856 -3.317 1.00 92.31 118 GLY A CA 1
ATOM 889 C C . GLY A 1 118 ? -1.293 -7.600 -3.878 1.00 92.31 118 GLY A C 1
ATOM 890 O O . GLY A 1 118 ? -0.580 -6.863 -3.191 1.00 92.31 118 GLY A O 1
ATOM 891 N N . VAL A 1 119 ? -1.548 -7.346 -5.152 1.00 92.06 119 VAL A N 1
ATOM 892 C CA . VAL A 1 119 ? -0.944 -6.249 -5.902 1.00 92.06 119 VAL A CA 1
ATOM 893 C C . VAL A 1 119 ? -1.977 -5.553 -6.761 1.00 92.06 119 VAL A C 1
ATOM 895 O O . VAL A 1 119 ? -2.828 -6.191 -7.374 1.00 92.06 119 VAL A O 1
ATOM 898 N N . VAL A 1 120 ? -1.877 -4.234 -6.831 1.00 88.25 120 VAL A N 1
ATOM 899 C CA . VAL A 1 120 ? -2.554 -3.441 -7.850 1.00 88.25 120 VAL A CA 1
ATOM 900 C C . VAL A 1 120 ? -1.609 -3.273 -9.029 1.00 88.25 120 VAL A C 1
ATOM 902 O O . VAL A 1 120 ? -0.479 -2.824 -8.849 1.00 88.25 120 VAL A O 1
ATOM 905 N N . LYS A 1 121 ? -2.056 -3.669 -10.222 1.00 86.38 121 LYS A N 1
ATOM 906 C CA . LYS A 1 121 ? -1.329 -3.518 -11.484 1.00 86.38 121 LYS A CA 1
ATOM 907 C C . LYS A 1 121 ? -2.200 -2.732 -12.460 1.00 86.38 121 LYS A C 1
ATOM 909 O O . LYS A 1 121 ? -3.263 -3.212 -12.853 1.00 86.38 121 LYS A O 1
ATOM 914 N N . GLY A 1 122 ? -1.766 -1.524 -12.825 1.00 80.00 122 GLY A N 1
ATOM 915 C CA . GLY A 1 122 ? -2.655 -0.549 -13.464 1.00 80.00 122 GLY A CA 1
ATOM 916 C C . GLY A 1 122 ? -3.879 -0.296 -12.578 1.00 80.00 122 GLY A C 1
ATOM 917 O O . GLY A 1 122 ? -3.728 0.051 -11.411 1.00 80.00 122 GLY A O 1
ATOM 918 N N . ASP A 1 123 ? -5.075 -0.572 -13.102 1.00 75.44 123 ASP A N 1
ATOM 919 C CA . ASP A 1 123 ? -6.346 -0.356 -12.397 1.00 75.44 123 ASP A CA 1
ATOM 920 C C . ASP A 1 123 ? -6.998 -1.644 -11.863 1.00 75.44 123 ASP A C 1
ATOM 922 O O . ASP A 1 123 ? -8.208 -1.690 -11.631 1.00 75.44 123 ASP A O 1
ATOM 926 N N . VAL A 1 124 ? -6.227 -2.723 -11.697 1.00 81.62 124 VAL A N 1
ATOM 927 C CA . VAL A 1 124 ? -6.759 -4.038 -11.308 1.00 81.62 124 VAL A CA 1
ATOM 928 C C . VAL A 1 124 ? -6.012 -4.597 -10.105 1.00 81.62 124 VAL A C 1
ATOM 930 O O . VAL A 1 124 ? -4.785 -4.545 -10.043 1.00 81.62 124 VAL A O 1
ATOM 933 N N . PHE A 1 125 ? -6.758 -5.153 -9.149 1.00 86.06 125 PHE A N 1
ATOM 934 C CA . PHE A 1 125 ? -6.198 -5.872 -8.009 1.00 86.06 125 PHE A CA 1
ATOM 935 C C . PHE A 1 125 ? -6.111 -7.371 -8.268 1.00 86.06 125 PHE A C 1
ATOM 937 O O . PHE A 1 125 ? -7.070 -7.993 -8.724 1.00 86.06 125 PHE A O 1
ATOM 944 N N . HIS A 1 126 ? -4.965 -7.939 -7.918 1.00 87.81 126 HIS A N 1
ATOM 945 C CA . HIS A 1 126 ? -4.623 -9.336 -8.112 1.00 87.81 126 HIS A CA 1
ATOM 946 C C . HIS A 1 126 ? -4.170 -9.952 -6.790 1.00 87.81 126 HIS A C 1
ATOM 948 O O . HIS A 1 126 ? -3.226 -9.466 -6.165 1.00 87.81 126 HIS A O 1
ATOM 954 N N . THR A 1 127 ? -4.818 -11.041 -6.384 1.00 89.62 127 THR A N 1
ATOM 955 C CA . THR A 1 127 ? -4.435 -11.844 -5.207 1.00 89.62 127 THR A CA 1
ATOM 956 C C . THR A 1 127 ? -3.556 -13.041 -5.573 1.00 89.62 127 THR A C 1
ATOM 958 O O . THR A 1 127 ? -2.953 -13.660 -4.702 1.00 89.62 127 THR A O 1
ATOM 961 N N . ASP A 1 128 ? -3.488 -13.373 -6.860 1.00 90.50 128 ASP A N 1
ATOM 962 C CA . ASP A 1 128 ? -2.798 -14.529 -7.430 1.00 90.50 128 ASP A CA 1
ATOM 963 C C . ASP A 1 128 ? -1.380 -14.208 -7.924 1.00 90.50 128 ASP A C 1
ATOM 965 O O . ASP A 1 128 ? -0.564 -15.110 -8.119 1.00 90.50 128 ASP A O 1
ATOM 969 N N . ILE A 1 129 ? -1.062 -12.924 -8.106 1.00 92.06 129 ILE A N 1
ATOM 970 C CA . ILE A 1 129 ? 0.277 -12.491 -8.505 1.00 92.06 129 ILE A CA 1
ATOM 971 C C . ILE A 1 129 ? 1.201 -12.518 -7.279 1.00 92.06 129 ILE A C 1
ATOM 973 O O . ILE A 1 129 ? 0.863 -11.941 -6.246 1.00 92.06 129 ILE A O 1
ATOM 977 N N . PRO A 1 130 ? 2.392 -13.137 -7.379 1.00 93.12 130 PRO A N 1
ATOM 978 C CA . PRO A 1 130 ? 3.326 -13.210 -6.266 1.00 93.12 130 PRO A CA 1
ATOM 979 C C . PRO A 1 130 ? 3.890 -11.838 -5.902 1.00 93.12 130 PRO A C 1
ATOM 981 O O . PRO A 1 130 ? 4.064 -10.963 -6.756 1.00 93.12 130 PRO A O 1
ATOM 984 N N . GLU A 1 131 ? 4.251 -11.691 -4.631 1.00 94.06 131 GLU A N 1
ATOM 985 C CA . GLU A 1 131 ? 4.898 -10.499 -4.100 1.00 94.06 131 GLU A CA 1
ATOM 986 C C . GLU A 1 131 ? 6.212 -10.183 -4.826 1.00 94.06 131 GLU A C 1
ATOM 988 O O . GLU A 1 131 ? 7.078 -11.046 -4.991 1.00 94.06 131 GLU A O 1
ATOM 993 N N . CYS A 1 132 ? 6.369 -8.926 -5.246 1.00 91.88 132 CYS A N 1
ATOM 994 C CA . CYS A 1 132 ? 7.573 -8.452 -5.923 1.00 91.88 132 CYS A CA 1
ATOM 995 C C . CYS A 1 132 ? 7.644 -6.920 -5.885 1.00 91.88 132 CYS A C 1
ATOM 997 O O . CYS A 1 132 ? 6.670 -6.260 -6.255 1.00 91.88 132 CYS A O 1
ATOM 999 N N . ILE A 1 133 ? 8.776 -6.355 -5.456 1.00 91.25 133 ILE A N 1
ATOM 1000 C CA . ILE A 1 133 ? 9.010 -4.902 -5.381 1.00 91.25 133 ILE A CA 1
ATOM 1001 C C . ILE A 1 133 ? 10.142 -4.540 -6.346 1.00 91.25 133 ILE A C 1
ATOM 1003 O O . ILE A 1 133 ? 11.306 -4.833 -6.075 1.00 91.25 133 ILE A O 1
ATOM 1007 N N . ALA A 1 134 ? 9.817 -3.921 -7.481 1.00 89.69 134 ALA A N 1
ATOM 1008 C CA . ALA A 1 134 ? 10.833 -3.442 -8.415 1.00 89.69 134 ALA A CA 1
ATOM 1009 C C . ALA A 1 134 ? 11.441 -2.151 -7.860 1.00 89.69 134 ALA A C 1
ATOM 1011 O O . ALA A 1 134 ? 10.699 -1.233 -7.533 1.00 89.69 134 ALA A O 1
ATOM 1012 N N . LEU A 1 135 ? 12.765 -2.080 -7.735 1.00 87.06 135 LEU A N 1
ATOM 1013 C CA . LEU A 1 135 ? 13.454 -0.934 -7.132 1.00 87.06 135 LEU A CA 1
ATOM 1014 C C . LEU A 1 135 ? 13.792 0.176 -8.121 1.00 87.06 135 LEU A C 1
ATOM 1016 O O . LEU A 1 135 ? 14.092 1.277 -7.687 1.00 87.06 135 LEU A O 1
ATOM 1020 N N . LEU A 1 136 ? 13.764 -0.101 -9.426 1.00 83.38 136 LEU A N 1
ATOM 1021 C CA . LEU A 1 136 ? 13.860 0.918 -10.479 1.00 83.38 136 LEU A CA 1
ATOM 1022 C C . LEU A 1 136 ? 15.080 1.859 -10.359 1.00 83.38 136 LEU A C 1
ATOM 1024 O O . LEU A 1 136 ? 15.038 2.992 -10.821 1.00 83.38 136 LEU A O 1
ATOM 1028 N N . GLY A 1 137 ? 16.179 1.386 -9.764 1.00 76.12 137 GLY A N 1
ATOM 1029 C CA . GLY A 1 137 ? 17.401 2.176 -9.564 1.00 76.12 137 GLY A CA 1
ATOM 1030 C C . GLY A 1 137 ? 17.540 2.857 -8.196 1.00 76.12 137 GLY A C 1
ATOM 1031 O O . GLY A 1 137 ? 18.639 3.297 -7.876 1.00 76.12 137 GLY A O 1
ATOM 1032 N N . GLU A 1 138 ? 16.516 2.828 -7.339 1.00 76.62 138 GLU A N 1
ATOM 1033 C CA . GLU A 1 138 ? 16.490 3.476 -6.007 1.00 76.62 138 GLU A CA 1
ATOM 1034 C C . GLU A 1 138 ? 17.349 2.784 -4.933 1.00 76.62 138 GLU A C 1
ATOM 1036 O O . GLU A 1 138 ? 17.349 3.137 -3.754 1.00 76.62 138 GLU A O 1
ATOM 1041 N N . GLY A 1 139 ? 18.102 1.754 -5.316 1.00 74.25 139 GLY A N 1
ATOM 1042 C CA . GLY A 1 139 ? 19.006 1.033 -4.424 1.00 74.25 139 GLY A CA 1
ATOM 1043 C C . GLY A 1 139 ? 18.311 -0.012 -3.550 1.00 74.25 139 GLY A C 1
ATOM 1044 O O . GLY A 1 139 ? 18.633 -1.193 -3.692 1.00 74.25 139 GLY A O 1
ATOM 1045 N N . SER A 1 140 ? 17.391 0.386 -2.662 1.00 73.94 140 SER A N 1
ATOM 1046 C CA . SER A 1 140 ? 16.603 -0.536 -1.819 1.00 73.94 140 SER A CA 1
ATOM 1047 C C . SER A 1 140 ? 15.490 0.156 -1.029 1.00 73.94 140 SER A C 1
ATOM 1049 O O . SER A 1 140 ? 15.716 1.217 -0.455 1.00 73.94 140 SER A O 1
ATOM 1051 N N . SER A 1 141 ? 14.348 -0.517 -0.867 1.00 85.00 141 SER A N 1
ATOM 1052 C CA . SER A 1 141 ? 13.355 -0.177 0.165 1.00 85.00 141 SER A CA 1
ATOM 1053 C C . SER A 1 141 ? 13.806 -0.744 1.525 1.00 85.00 141 SER A C 1
ATOM 1055 O O . SER A 1 141 ? 14.472 -1.786 1.568 1.00 85.00 141 SER A O 1
ATOM 1057 N N . PRO A 1 142 ?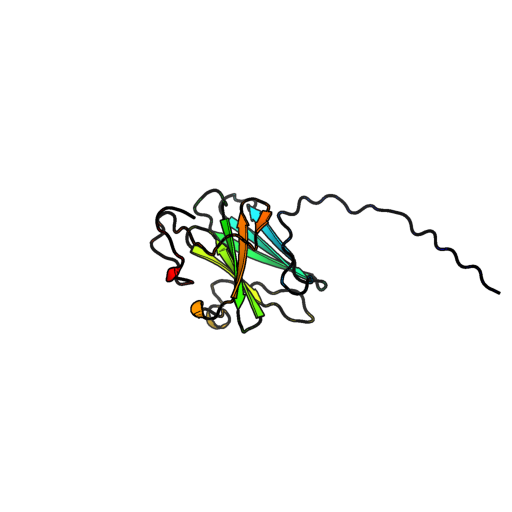 13.471 -0.135 2.674 1.00 89.69 142 PRO A N 1
ATOM 1058 C CA . PRO A 1 142 ? 13.754 -0.760 3.965 1.00 89.69 142 PRO A CA 1
ATOM 1059 C C . PRO A 1 142 ? 12.907 -2.022 4.212 1.00 89.69 142 PRO A C 1
ATOM 1061 O O . PRO A 1 142 ? 13.304 -2.852 5.030 1.00 89.69 142 PRO A O 1
ATOM 1064 N N . TYR A 1 143 ? 11.797 -2.197 3.488 1.00 93.19 143 TYR A N 1
ATOM 1065 C CA . TYR A 1 143 ? 10.789 -3.226 3.742 1.00 93.19 143 TYR A CA 1
ATOM 1066 C C . TYR A 1 143 ? 10.879 -4.410 2.778 1.00 93.19 143 TYR A C 1
ATOM 1068 O O . TYR A 1 143 ? 11.240 -4.251 1.614 1.00 93.19 143 TYR A O 1
ATOM 1076 N N . ARG A 1 144 ? 10.487 -5.605 3.234 1.00 93.69 144 ARG A N 1
ATOM 1077 C CA . ARG A 1 144 ? 10.288 -6.803 2.398 1.00 93.69 144 ARG A CA 1
ATOM 1078 C C . ARG A 1 144 ? 11.503 -7.113 1.509 1.00 93.69 144 ARG A C 1
ATOM 1080 O O . ARG A 1 144 ? 11.362 -7.478 0.343 1.00 93.69 144 ARG A O 1
ATOM 1087 N N . ARG A 1 145 ? 12.719 -6.970 2.058 1.00 92.06 145 ARG A N 1
ATOM 1088 C CA . ARG A 1 145 ? 13.999 -7.006 1.314 1.00 92.06 145 ARG A CA 1
ATOM 1089 C C . ARG A 1 145 ? 14.164 -8.221 0.401 1.00 92.06 145 ARG A C 1
ATOM 1091 O O . ARG A 1 145 ? 14.669 -8.082 -0.706 1.00 92.06 145 ARG A O 1
ATOM 1098 N N . GLN A 1 146 ? 13.700 -9.394 0.828 1.00 91.81 146 GLN A N 1
ATOM 1099 C CA . GLN A 1 146 ? 13.797 -10.629 0.040 1.00 91.81 146 GLN A CA 1
ATOM 1100 C C . GLN A 1 146 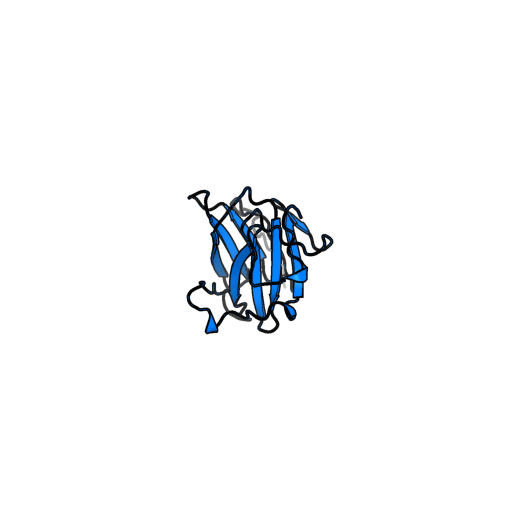? 12.941 -10.637 -1.243 1.00 91.81 146 GLN A C 1
ATOM 1102 O O . GLN A 1 146 ? 13.203 -11.428 -2.149 1.00 91.81 146 GLN A O 1
ATOM 1107 N N . TYR A 1 147 ? 11.951 -9.746 -1.346 1.00 92.94 147 TYR A N 1
ATOM 1108 C CA . TYR A 1 147 ? 11.068 -9.605 -2.509 1.00 92.94 147 TYR A CA 1
ATOM 1109 C C . TYR A 1 147 ? 11.468 -8.447 -3.428 1.00 92.94 147 TYR A C 1
ATOM 1111 O O . TYR A 1 147 ? 10.821 -8.221 -4.453 1.00 92.94 147 TYR A O 1
ATOM 1119 N N . GLN A 1 148 ? 12.535 -7.719 -3.089 1.00 91.81 148 GLN A N 1
ATOM 1120 C CA . GLN A 1 148 ? 13.030 -6.622 -3.907 1.00 91.81 148 GLN A CA 1
ATOM 1121 C C . GLN A 1 148 ? 13.811 -7.146 -5.115 1.00 91.81 148 GLN A C 1
ATOM 1123 O O . GLN A 1 148 ? 14.692 -8.002 -4.995 1.00 91.81 148 GLN A O 1
ATOM 1128 N N . LYS A 1 149 ? 13.496 -6.617 -6.297 1.00 88.94 149 LYS A N 1
ATOM 1129 C CA . LYS A 1 149 ? 14.164 -6.913 -7.568 1.00 88.94 149 LYS A CA 1
ATOM 1130 C C . LYS A 1 149 ? 14.721 -5.619 -8.143 1.00 88.94 149 LYS A C 1
ATOM 1132 O O . LYS A 1 149 ? 14.044 -4.596 -8.128 1.00 88.94 149 LYS A O 1
ATOM 1137 N N . ARG A 1 150 ? 15.954 -5.656 -8.656 1.00 80.00 150 ARG A N 1
ATOM 1138 C CA . ARG A 1 150 ? 16.597 -4.466 -9.238 1.00 80.00 150 ARG A CA 1
ATOM 1139 C C . ARG A 1 150 ? 15.898 -4.006 -10.513 1.00 80.00 150 ARG A C 1
ATOM 1141 O O . ARG A 1 150 ? 15.608 -2.822 -10.634 1.00 80.00 150 ARG A O 1
ATOM 1148 N N . ASP A 1 151 ? 15.577 -4.956 -11.389 1.00 72.62 151 ASP A N 1
ATOM 1149 C CA . ASP A 1 151 ? 15.238 -4.621 -12.772 1.00 72.62 151 ASP A CA 1
ATOM 1150 C C . ASP A 1 151 ? 13.741 -4.766 -13.085 1.00 72.62 151 ASP A C 1
ATOM 1152 O O . ASP A 1 151 ? 13.217 -3.959 -13.844 1.00 72.62 151 ASP A O 1
ATOM 1156 N N . PHE A 1 152 ? 13.028 -5.761 -12.523 1.00 75.19 152 PHE A N 1
ATOM 1157 C CA . PHE A 1 152 ? 11.618 -5.985 -12.887 1.00 75.19 152 PHE A CA 1
ATOM 1158 C C . PHE A 1 152 ? 10.815 -6.920 -11.953 1.00 75.19 152 PHE A C 1
ATOM 1160 O O . PHE A 1 152 ? 11.352 -7.872 -11.375 1.00 75.19 152 PHE A O 1
ATOM 1167 N N . CYS A 1 153 ? 9.511 -6.609 -11.895 1.00 75.06 153 CYS A N 1
ATOM 1168 C CA . CYS A 1 153 ? 8.346 -7.295 -11.330 1.00 75.06 153 CYS A CA 1
ATOM 1169 C C . CYS A 1 153 ? 7.124 -7.020 -12.235 1.00 75.06 153 CYS A C 1
ATOM 1171 O O . CYS A 1 153 ? 6.132 -7.771 -12.132 1.00 75.06 153 CYS A O 1
#